Protein AF-A0A2A2PW21-F1 (afdb_monomer)

Structure (mmCIF, N/CA/C/O backbone):
data_AF-A0A2A2PW21-F1
#
_entry.id   AF-A0A2A2PW21-F1
#
loop_
_atom_site.group_PDB
_atom_site.id
_atom_site.type_symbol
_atom_site.label_atom_id
_atom_site.label_alt_id
_atom_site.label_comp_id
_atom_site.label_asym_id
_atom_site.label_entity_id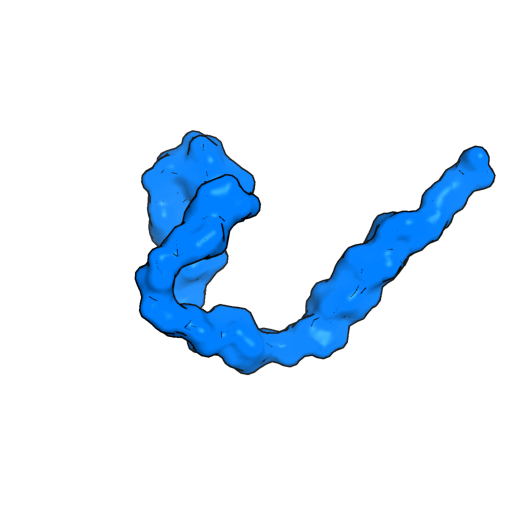
_atom_site.label_seq_id
_atom_site.pdbx_PDB_ins_code
_atom_site.Cartn_x
_atom_site.Cartn_y
_atom_site.Cartn_z
_atom_site.occupancy
_atom_site.B_iso_or_equiv
_atom_site.auth_seq_id
_atom_site.auth_comp_id
_atom_site.auth_asym_id
_atom_site.auth_atom_id
_atom_site.pdbx_PDB_model_num
ATOM 1 N N . MET A 1 1 ? -12.878 -27.137 -20.748 1.00 44.25 1 MET A N 1
ATOM 2 C CA . MET A 1 1 ? -11.772 -27.734 -19.967 1.00 44.25 1 MET A CA 1
ATOM 3 C C . MET A 1 1 ? -10.488 -27.327 -20.692 1.00 44.25 1 MET A C 1
ATOM 5 O O . MET A 1 1 ? -10.364 -27.738 -21.830 1.00 44.25 1 MET A O 1
ATOM 9 N N . SER A 1 2 ? -9.572 -26.454 -20.269 1.00 48.19 2 SER A N 1
ATOM 10 C CA . SER A 1 2 ? -9.304 -25.724 -19.023 1.00 48.19 2 SER A CA 1
ATOM 11 C C . SER A 1 2 ? -8.283 -24.610 -19.373 1.00 48.19 2 SER A C 1
ATOM 13 O O . SER A 1 2 ? -7.320 -24.900 -20.069 1.00 48.19 2 SER A O 1
ATOM 15 N N . GLU A 1 3 ? -8.550 -23.373 -18.936 1.00 59.56 3 GLU A N 1
ATOM 16 C CA . GLU A 1 3 ? -7.661 -22.210 -18.667 1.00 59.56 3 GLU A CA 1
ATOM 17 C C . GLU A 1 3 ? -6.475 -21.814 -19.589 1.00 59.56 3 GLU A C 1
ATOM 19 O O . GLU A 1 3 ? -5.510 -22.555 -19.746 1.00 59.56 3 GLU A O 1
ATOM 24 N N . PRO A 1 4 ? -6.423 -20.520 -19.995 1.00 54.12 4 PRO A N 1
ATOM 25 C CA . PRO A 1 4 ? -5.147 -19.790 -19.963 1.00 54.12 4 PRO A CA 1
ATOM 26 C C . PRO A 1 4 ? -5.220 -18.377 -19.341 1.00 54.12 4 PRO A C 1
ATOM 28 O O . PRO A 1 4 ? -4.233 -17.642 -19.379 1.00 54.12 4 PRO A O 1
ATOM 31 N N . SER A 1 5 ? -6.345 -17.964 -18.743 1.00 56.28 5 SER A N 1
ATOM 32 C CA . SER A 1 5 ? -6.479 -16.619 -18.143 1.00 56.28 5 SER A CA 1
ATOM 33 C C . SER A 1 5 ? -5.541 -16.384 -16.947 1.00 56.28 5 SER A C 1
ATOM 35 O O . SER A 1 5 ? -5.095 -15.258 -16.728 1.00 56.28 5 SER A O 1
ATOM 37 N N . THR A 1 6 ? -5.161 -17.443 -16.229 1.00 59.66 6 THR A N 1
ATOM 38 C CA . THR A 1 6 ? -4.213 -17.412 -15.100 1.00 59.66 6 THR A CA 1
ATOM 39 C C . THR A 1 6 ? -2.786 -17.067 -15.549 1.00 59.66 6 THR A C 1
ATOM 41 O O . THR A 1 6 ? -2.052 -16.376 -14.844 1.00 59.66 6 THR A O 1
ATOM 44 N N . ASN A 1 7 ? -2.400 -17.458 -16.770 1.00 58.50 7 ASN A N 1
ATOM 45 C CA . ASN A 1 7 ? -1.051 -17.243 -17.301 1.00 58.50 7 ASN A CA 1
ATOM 46 C C . ASN A 1 7 ? -0.771 -15.758 -17.592 1.00 58.50 7 ASN A C 1
ATOM 48 O O . ASN A 1 7 ? 0.341 -15.271 -17.393 1.00 58.50 7 ASN A O 1
ATOM 52 N N . ARG A 1 8 ? -1.803 -15.002 -17.993 1.00 61.62 8 ARG A N 1
ATOM 53 C CA . ARG A 1 8 ? -1.648 -13.581 -18.316 1.00 61.62 8 ARG A CA 1
ATOM 54 C C . ARG A 1 8 ? -1.269 -12.764 -17.082 1.00 61.62 8 ARG A C 1
ATOM 56 O O . ARG A 1 8 ? -0.339 -11.976 -17.171 1.00 61.62 8 ARG A O 1
ATOM 63 N N . VAL A 1 9 ? -1.932 -12.960 -15.941 1.00 63.00 9 VAL A N 1
ATOM 64 C CA . VAL A 1 9 ? -1.641 -12.199 -14.708 1.00 63.00 9 VAL A CA 1
ATOM 65 C C . VAL A 1 9 ? -0.234 -12.506 -14.186 1.00 63.00 9 VAL A C 1
ATOM 67 O O . VAL A 1 9 ? 0.511 -11.585 -13.860 1.00 63.00 9 VAL A O 1
ATOM 70 N N . LEU A 1 10 ? 0.163 -13.782 -14.202 1.00 63.38 10 LEU A N 1
ATOM 71 C CA . LEU A 1 10 ? 1.489 -14.228 -13.763 1.00 63.38 10 LEU A CA 1
ATOM 72 C C . LEU A 1 10 ? 2.620 -13.626 -14.608 1.00 63.38 10 LEU A C 1
ATOM 74 O O . LEU A 1 10 ? 3.644 -13.227 -14.061 1.00 63.38 10 LEU A O 1
ATOM 78 N N . LYS A 1 11 ? 2.417 -13.495 -15.925 1.00 61.84 11 LYS A N 1
ATOM 79 C CA . LYS A 1 11 ? 3.418 -12.911 -16.825 1.00 61.84 11 LYS A CA 1
ATOM 80 C C . LYS A 1 11 ? 3.660 -11.422 -16.555 1.00 61.84 11 LYS A C 1
ATOM 82 O O . LYS A 1 11 ? 4.799 -10.982 -16.571 1.00 61.84 11 LYS A O 1
ATOM 87 N N . HIS A 1 12 ? 2.610 -10.659 -16.238 1.00 65.50 12 HIS A N 1
ATOM 88 C CA . HIS A 1 12 ? 2.750 -9.220 -15.969 1.00 65.50 12 HIS A CA 1
ATOM 89 C C . HIS A 1 12 ? 3.426 -8.932 -14.623 1.00 65.50 12 HIS A C 1
ATOM 91 O O . HIS A 1 12 ? 4.063 -7.897 -14.482 1.00 65.50 12 HIS A O 1
ATOM 97 N N . MET A 1 13 ? 3.304 -9.831 -13.641 1.00 64.75 13 MET A N 1
ATOM 98 C CA . MET A 1 13 ? 3.993 -9.690 -12.353 1.00 64.75 13 MET A CA 1
ATOM 99 C C . MET A 1 13 ? 5.485 -10.044 -12.437 1.00 64.75 13 MET A C 1
ATOM 101 O O . MET A 1 13 ? 6.261 -9.542 -11.632 1.00 64.75 13 MET A O 1
ATOM 105 N N . ALA A 1 14 ? 5.885 -10.888 -13.395 1.00 69.94 14 ALA A N 1
ATOM 106 C CA . ALA A 1 14 ? 7.275 -11.305 -13.580 1.00 69.94 14 ALA A CA 1
ATOM 107 C C . ALA A 1 14 ? 8.161 -10.211 -14.203 1.00 69.94 14 ALA A C 1
ATOM 109 O O . ALA A 1 14 ? 9.337 -10.123 -13.865 1.00 69.94 14 ALA A O 1
ATOM 110 N N . ASP A 1 15 ? 7.589 -9.363 -15.063 1.00 74.38 15 ASP A N 1
ATOM 111 C CA . ASP A 1 15 ? 8.304 -8.277 -15.756 1.00 74.38 15 ASP A CA 1
ATOM 112 C C . ASP A 1 15 ? 8.218 -6.928 -15.011 1.00 74.38 15 ASP A C 1
ATOM 114 O O . ASP A 1 15 ? 8.635 -5.887 -15.523 1.00 74.38 15 ASP A O 1
ATOM 118 N N . LEU A 1 16 ? 7.627 -6.914 -13.813 1.00 73.62 16 LEU A N 1
ATOM 119 C CA . LEU A 1 16 ? 7.360 -5.693 -13.061 1.00 73.62 16 LEU A CA 1
ATOM 120 C C . LEU A 1 16 ? 8.640 -5.226 -12.358 1.00 73.62 16 LEU A C 1
ATOM 122 O O . LEU A 1 16 ? 9.121 -5.865 -11.422 1.00 73.62 16 LEU A O 1
ATOM 126 N N . ASP A 1 17 ? 9.189 -4.099 -12.811 1.00 77.06 17 ASP A N 1
ATOM 127 C CA . ASP A 1 17 ? 10.377 -3.507 -12.202 1.00 77.06 17 ASP A CA 1
ATOM 128 C C . ASP A 1 17 ? 10.073 -3.081 -10.758 1.00 77.06 17 ASP A C 1
ATOM 130 O O . ASP A 1 17 ? 9.181 -2.268 -10.488 1.00 77.06 17 ASP A O 1
ATOM 134 N N . TYR A 1 18 ? 10.819 -3.649 -9.809 1.00 75.00 18 TYR A N 1
ATOM 135 C CA . TYR A 1 18 ? 10.600 -3.4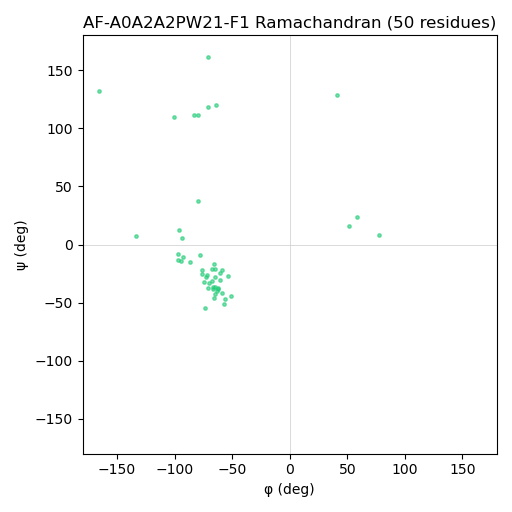30 -8.382 1.00 75.00 18 TYR A CA 1
ATOM 136 C C . TYR A 1 18 ? 10.747 -1.953 -7.977 1.00 75.00 18 TYR A C 1
ATOM 138 O O . TYR A 1 18 ? 10.128 -1.526 -7.000 1.00 75.00 18 TYR A O 1
ATOM 146 N N . SER A 1 19 ? 11.494 -1.145 -8.741 1.00 77.38 19 SER A N 1
ATOM 147 C CA . SER A 1 19 ? 11.635 0.296 -8.491 1.00 77.38 19 SER A CA 1
ATOM 148 C C . SER A 1 19 ? 10.301 1.041 -8.559 1.00 77.38 19 SER A C 1
ATOM 150 O O . SER A 1 19 ? 10.100 1.991 -7.806 1.00 77.38 19 SER A O 1
ATOM 152 N N . VAL A 1 20 ? 9.350 0.574 -9.373 1.00 76.12 20 VAL A N 1
ATOM 153 C CA . VAL A 1 20 ? 8.007 1.165 -9.478 1.00 76.12 20 VAL A CA 1
ATOM 154 C C . VAL A 1 20 ? 7.228 0.981 -8.174 1.00 76.12 20 VAL A C 1
ATOM 156 O O . VAL A 1 20 ? 6.516 1.880 -7.733 1.00 76.12 20 VAL A O 1
ATOM 159 N N . VAL A 1 21 ? 7.398 -0.161 -7.502 1.00 71.31 21 VAL A N 1
ATOM 160 C CA . VAL A 1 21 ? 6.723 -0.459 -6.226 1.00 71.31 21 VAL A CA 1
ATOM 161 C C . VAL A 1 21 ? 7.300 0.383 -5.079 1.00 71.31 21 VAL A C 1
ATOM 163 O O . VAL A 1 21 ? 6.588 0.687 -4.125 1.00 71.31 21 VAL A O 1
ATOM 166 N N . GLN A 1 22 ? 8.561 0.812 -5.192 1.00 78.12 22 GLN A N 1
ATOM 167 C CA . GLN A 1 22 ? 9.246 1.670 -4.216 1.00 78.12 22 GLN A CA 1
ATOM 168 C C . GLN A 1 22 ? 8.858 3.157 -4.320 1.00 78.12 22 GLN A C 1
ATOM 170 O O . GLN A 1 22 ? 9.182 3.936 -3.430 1.00 78.12 22 GLN A O 1
ATOM 175 N N . GLN A 1 23 ? 8.117 3.576 -5.353 1.00 84.69 23 GLN A N 1
ATOM 176 C CA . GLN A 1 23 ? 7.639 4.961 -5.521 1.00 84.69 23 GLN A CA 1
ATOM 177 C C . GLN A 1 23 ? 6.391 5.273 -4.671 1.00 84.69 23 GLN A C 1
ATOM 179 O O . GLN A 1 23 ? 5.471 5.978 -5.091 1.00 84.69 23 GLN A O 1
ATOM 184 N N . CYS A 1 24 ? 6.320 4.729 -3.457 1.00 87.75 24 CYS A N 1
ATOM 185 C CA . CYS A 1 24 ? 5.196 4.950 -2.560 1.00 87.75 24 CYS A CA 1
ATOM 186 C C . CYS A 1 24 ? 5.197 6.392 -2.018 1.00 87.75 24 CYS A C 1
ATOM 188 O O . CYS A 1 24 ? 6.090 6.788 -1.282 1.00 87.75 24 CYS A O 1
ATOM 190 N N . MET A 1 25 ? 4.144 7.164 -2.308 1.00 90.19 25 MET A N 1
ATOM 191 C CA . MET A 1 25 ? 3.943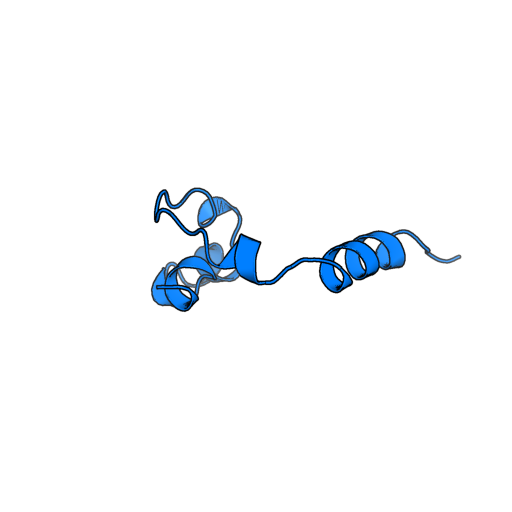 8.523 -1.765 1.00 90.19 25 MET A CA 1
ATOM 192 C C . MET A 1 25 ? 3.025 8.576 -0.527 1.00 90.19 25 MET A C 1
ATOM 194 O O . MET A 1 25 ? 2.534 9.635 -0.154 1.00 90.19 25 MET A O 1
ATOM 198 N N . HIS A 1 26 ? 2.727 7.424 0.081 1.00 88.62 26 HIS A N 1
ATOM 199 C CA . HIS A 1 26 ? 1.893 7.287 1.286 1.00 88.62 26 HIS A CA 1
ATOM 200 C C . HIS A 1 26 ? 0.448 7.828 1.191 1.00 88.62 26 HIS A C 1
ATOM 202 O O . HIS A 1 26 ? -0.197 8.057 2.210 1.00 88.62 26 HIS A O 1
ATOM 208 N N . CYS A 1 27 ? -0.126 7.937 -0.014 1.00 93.44 27 CYS A N 1
ATOM 209 C CA . CYS A 1 27 ? -1.513 8.395 -0.213 1.00 93.44 27 CYS A CA 1
ATOM 210 C C . CYS A 1 27 ? -2.586 7.418 0.313 1.00 93.44 27 CYS A C 1
ATOM 212 O O . CYS A 1 27 ? -3.730 7.795 0.542 1.00 93.44 27 CYS A O 1
ATOM 214 N N . GLY A 1 28 ? -2.234 6.140 0.474 1.00 91.50 28 GLY A N 1
ATOM 215 C CA . GLY A 1 28 ? -3.099 5.116 1.056 1.00 91.50 28 GLY A CA 1
ATOM 216 C C . GLY A 1 28 ? -4.198 4.542 0.164 1.00 91.50 28 GLY A C 1
ATOM 217 O O . GLY A 1 28 ? -4.966 3.712 0.642 1.00 91.50 28 GLY A O 1
ATOM 218 N N . MET A 1 29 ? -4.223 4.866 -1.130 1.00 92.69 29 MET A N 1
ATOM 219 C CA . MET A 1 29 ? -5.191 4.308 -2.091 1.00 92.69 29 MET A CA 1
ATOM 220 C C . MET A 1 29 ? -5.148 2.775 -2.213 1.00 92.69 29 MET A C 1
ATOM 222 O O . MET A 1 29 ? -6.132 2.157 -2.608 1.00 92.69 29 MET A O 1
ATOM 226 N N . CYS A 1 30 ? -4.035 2.142 -1.839 1.00 92.44 30 CYS A N 1
ATOM 227 C CA . CYS A 1 30 ? -3.893 0.687 -1.874 1.00 92.44 30 CYS A CA 1
ATOM 228 C C . CYS A 1 30 ? -4.620 -0.046 -0.731 1.00 92.44 30 CYS A C 1
ATOM 230 O O . CYS A 1 30 ? -4.924 -1.227 -0.875 1.00 92.44 30 CYS A O 1
ATOM 232 N N . LEU A 1 31 ? -4.925 0.618 0.391 1.00 93.62 31 LEU A N 1
A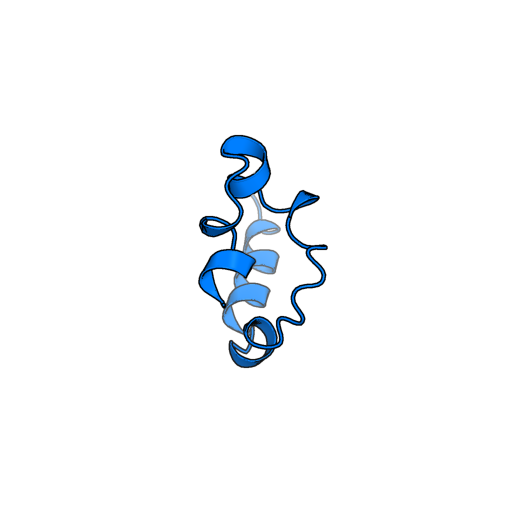TOM 233 C CA . LEU A 1 31 ? -5.560 0.004 1.569 1.00 93.62 31 LEU A CA 1
ATOM 234 C C . LEU A 1 31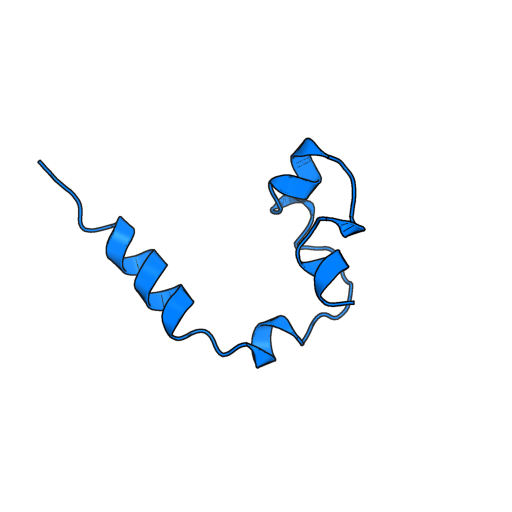 ? -6.907 -0.671 1.281 1.00 93.62 31 LEU A C 1
ATOM 236 O O . LEU A 1 31 ? -7.042 -1.836 1.650 1.00 93.62 31 LEU A O 1
ATOM 240 N N . PRO A 1 32 ? -7.890 -0.019 0.625 1.00 94.81 32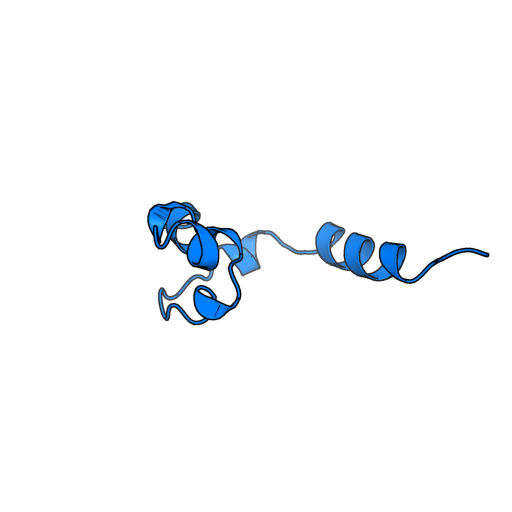 PRO A N 1
ATOM 241 C CA . PRO A 1 32 ? -9.183 -0.651 0.355 1.00 94.81 32 PRO A CA 1
ATOM 242 C C . PRO A 1 32 ? -9.084 -1.852 -0.595 1.00 94.81 32 PRO A C 1
ATOM 244 O O . PRO A 1 32 ? -9.972 -2.694 -0.594 1.00 94.81 32 PRO A O 1
ATOM 247 N N . SER A 1 33 ? -8.010 -1.950 -1.385 1.00 93.56 33 SER A N 1
ATOM 248 C CA . SER A 1 33 ? -7.753 -3.094 -2.272 1.00 93.56 33 SER A CA 1
ATOM 249 C C . SER A 1 33 ? -6.883 -4.176 -1.622 1.00 93.56 33 SER A C 1
ATOM 251 O O . SER A 1 33 ? -6.729 -5.257 -2.181 1.00 93.56 33 SER A O 1
ATOM 253 N N . CYS A 1 34 ? -6.276 -3.897 -0.465 1.00 94.25 34 CYS A N 1
ATOM 254 C CA . CYS A 1 34 ? -5.348 -4.806 0.193 1.00 94.25 34 CYS A CA 1
ATOM 255 C C . CYS A 1 34 ? -6.122 -5.848 1.020 1.00 94.25 34 CYS A C 1
ATOM 257 O O . CYS A 1 34 ? -6.667 -5.495 2.070 1.00 94.25 34 CYS A O 1
ATOM 259 N N . PRO A 1 35 ? -6.120 -7.137 0.633 1.00 95.00 35 PRO A N 1
ATOM 260 C CA . PRO A 1 35 ? -6.888 -8.165 1.336 1.00 95.00 35 PRO A CA 1
ATOM 261 C C . PRO A 1 35 ? -6.430 -8.332 2.790 1.00 95.00 35 PRO A C 1
ATOM 263 O O . PRO A 1 35 ? -7.253 -8.463 3.690 1.00 95.00 35 PRO A O 1
ATOM 266 N N . THR A 1 36 ? -5.123 -8.230 3.052 1.00 95.31 36 THR A N 1
ATOM 267 C CA . THR A 1 36 ? -4.587 -8.280 4.419 1.00 95.31 36 THR A CA 1
ATOM 268 C C . THR A 1 36 ? -5.087 -7.116 5.268 1.00 95.31 36 THR A C 1
ATOM 270 O O . THR A 1 36 ? -5.401 -7.313 6.434 1.00 95.31 36 THR A O 1
ATOM 273 N N . TYR A 1 37 ? -5.182 -5.905 4.709 1.00 95.94 37 TYR A N 1
ATOM 274 C CA . TYR A 1 37 ? -5.685 -4.756 5.461 1.00 95.94 37 TYR A CA 1
ATOM 275 C C . TYR A 1 37 ? -7.190 -4.860 5.716 1.00 95.94 37 TYR A C 1
ATOM 277 O O . TYR A 1 37 ? -7.635 -4.501 6.802 1.00 95.94 37 TYR A O 1
ATOM 285 N N . LEU A 1 38 ? -7.964 -5.368 4.754 1.00 96.69 38 LEU A N 1
ATOM 286 C CA . LEU A 1 38 ? -9.398 -5.600 4.943 1.00 96.69 38 LEU A CA 1
ATOM 287 C C . LEU A 1 38 ? -9.663 -6.565 6.105 1.00 96.69 38 LEU A C 1
ATOM 289 O O . LEU A 1 38 ? -10.533 -6.280 6.928 1.00 96.69 38 LEU A O 1
ATOM 293 N N . GLU A 1 39 ? -8.864 -7.631 6.198 1.00 97.31 39 GLU A N 1
ATOM 294 C CA . GLU A 1 39 ? -8.958 -8.641 7.253 1.00 97.31 39 GLU A CA 1
ATOM 295 C C . GLU A 1 39 ? -8.440 -8.123 8.601 1.00 97.31 39 GLU A C 1
ATOM 297 O O . GLU A 1 39 ? -9.141 -8.142 9.608 1.00 97.31 39 GLU A O 1
ATOM 302 N N . THR A 1 40 ? -7.20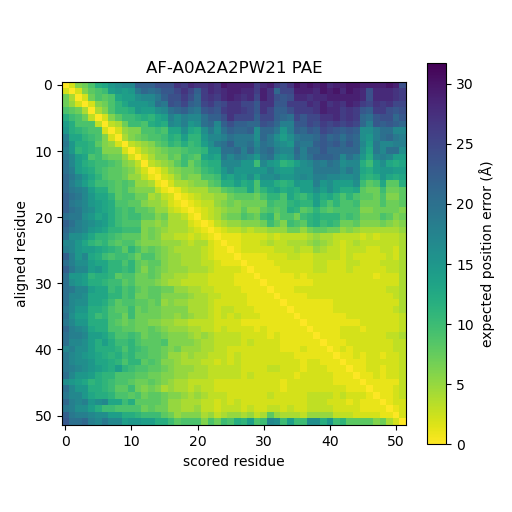1 -7.627 8.642 1.00 96.75 40 THR A N 1
ATOM 303 C CA . THR A 1 40 ? -6.528 -7.357 9.919 1.00 96.75 40 THR A CA 1
ATOM 304 C C . THR A 1 40 ? -6.678 -5.920 10.39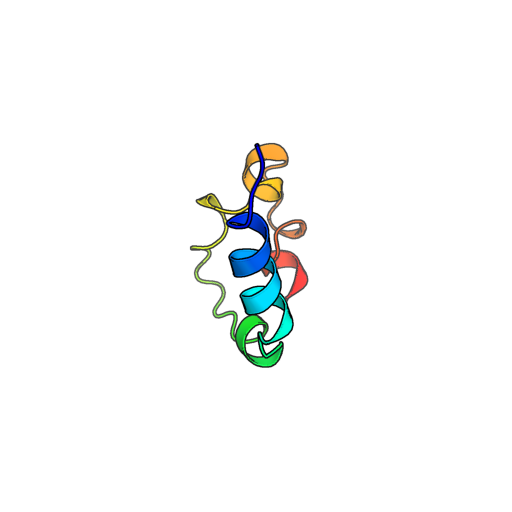9 1.00 96.75 40 THR A C 1
ATOM 306 O O . THR A 1 40 ? -6.295 -5.623 11.528 1.00 96.75 40 THR A O 1
ATOM 309 N N . ARG A 1 41 ? -7.122 -4.997 9.532 1.00 95.81 41 ARG A N 1
ATOM 310 C CA . ARG A 1 41 ? -7.144 -3.534 9.754 1.00 95.81 41 ARG A CA 1
ATOM 311 C C . ARG A 1 41 ? -5.801 -2.939 10.203 1.00 95.81 41 ARG A C 1
ATOM 313 O O . ARG A 1 41 ? -5.736 -1.799 10.655 1.00 95.81 41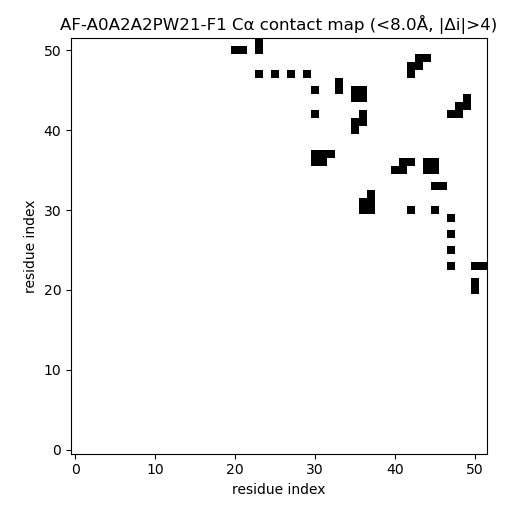 ARG A O 1
ATOM 320 N N . MET A 1 42 ? -4.711 -3.691 10.038 1.00 95.44 42 MET A N 1
ATOM 321 C CA . MET A 1 42 ? -3.361 -3.294 10.430 1.00 95.44 42 MET A CA 1
ATOM 322 C C . MET A 1 42 ? -2.599 -2.820 9.205 1.00 95.44 42 MET A C 1
ATOM 324 O O . MET A 1 42 ? -2.216 -3.612 8.345 1.00 95.44 42 MET A O 1
ATOM 328 N N . GLU A 1 43 ? -2.344 -1.520 9.142 1.00 92.88 43 GLU A N 1
ATOM 329 C CA . GLU A 1 43 ? -1.705 -0.910 7.980 1.00 92.88 43 GLU A CA 1
ATOM 330 C C . GLU A 1 43 ? -0.269 -1.394 7.765 1.00 92.88 43 GLU A C 1
ATOM 332 O O . GLU A 1 43 ? 0.107 -1.680 6.630 1.00 92.88 43 GLU A O 1
ATOM 337 N N . ARG A 1 44 ? 0.471 -1.631 8.856 1.00 93.44 44 ARG A N 1
ATOM 338 C CA . ARG A 1 44 ? 1.832 -2.197 8.840 1.00 93.44 44 ARG A CA 1
ATOM 339 C C . ARG A 1 44 ? 1.945 -3.521 8.071 1.00 93.44 44 ARG A C 1
ATOM 341 O O . ARG A 1 44 ? 3.008 -3.865 7.576 1.00 93.44 44 ARG A O 1
ATOM 348 N N . ASN A 1 45 ? 0.849 -4.283 7.988 1.00 93.69 45 ASN A N 1
ATOM 349 C CA . ASN A 1 45 ? 0.827 -5.574 7.303 1.00 93.69 45 ASN A CA 1
ATOM 350 C C . ASN A 1 45 ? 0.531 -5.438 5.803 1.00 93.69 45 ASN A C 1
ATOM 352 O O . ASN A 1 45 ? 0.730 -6.400 5.057 1.00 93.69 45 ASN A O 1
ATOM 356 N N . SER A 1 46 ? 0.038 -4.280 5.360 1.00 91.44 46 SER A N 1
ATOM 357 C CA . SER A 1 46 ? -0.212 -3.988 3.950 1.00 91.44 46 SER A CA 1
ATOM 358 C C . SER A 1 46 ? 1.105 -3.811 3.180 1.00 91.44 46 SER A C 1
ATOM 360 O O . SER A 1 46 ? 2.132 -3.550 3.805 1.00 91.44 46 SER A O 1
ATOM 362 N N . PRO A 1 47 ? 1.105 -3.907 1.836 1.00 89.31 47 PRO A N 1
ATOM 363 C CA . PRO A 1 47 ? 2.285 -3.598 1.033 1.00 89.31 47 PRO A CA 1
ATOM 364 C C . PRO A 1 47 ? 2.872 -2.231 1.385 1.00 89.31 47 PRO A C 1
ATOM 366 O O . PRO A 1 47 ? 4.064 -2.136 1.620 1.00 89.31 47 PRO A O 1
ATOM 369 N N . ARG A 1 48 ? 2.033 -1.200 1.548 1.00 90.62 48 ARG A N 1
ATOM 370 C CA . ARG A 1 48 ? 2.471 0.151 1.928 1.00 90.62 48 ARG A CA 1
ATOM 371 C C . ARG A 1 48 ? 3.268 0.170 3.230 1.00 90.62 48 ARG A C 1
ATOM 373 O O . ARG A 1 48 ? 4.343 0.750 3.266 1.00 90.62 48 ARG A O 1
ATOM 380 N N . GLY A 1 49 ? 2.769 -0.508 4.260 1.00 90.12 49 GLY A N 1
ATOM 381 C CA . GLY A 1 49 ? 3.444 -0.617 5.551 1.00 90.12 49 GLY A CA 1
ATOM 382 C C . GLY A 1 49 ? 4.762 -1.396 5.507 1.00 90.12 49 GLY A C 1
ATOM 383 O O . GLY A 1 49 ? 5.557 -1.274 6.430 1.00 90.12 49 GLY A O 1
ATOM 384 N N . ARG A 1 50 ? 5.004 -2.177 4.446 1.00 88.06 50 ARG A N 1
ATOM 385 C CA . ARG A 1 50 ? 6.254 -2.924 4.222 1.00 88.06 50 ARG A CA 1
ATOM 386 C C . ARG A 1 50 ? 7.250 -2.205 3.305 1.00 88.06 50 ARG A C 1
ATOM 388 O O . ARG A 1 50 ? 8.385 -2.656 3.220 1.00 88.06 50 ARG A O 1
ATOM 395 N N . ILE A 1 51 ? 6.818 -1.161 2.591 1.00 84.50 51 ILE A N 1
ATOM 396 C CA . ILE A 1 51 ? 7.660 -0.348 1.690 1.00 84.50 51 ILE A CA 1
ATOM 397 C C . ILE A 1 51 ? 8.158 0.934 2.400 1.00 84.50 51 ILE A C 1
ATOM 399 O O . ILE A 1 51 ? 8.964 1.663 1.834 1.00 84.50 51 ILE A O 1
ATOM 403 N N . ALA A 1 52 ? 7.657 1.221 3.609 1.00 67.19 52 ALA A N 1
ATOM 404 C CA . ALA A 1 52 ? 8.040 2.374 4.428 1.00 67.19 52 ALA A CA 1
ATOM 405 C C . ALA A 1 52 ? 9.464 2.270 4.998 1.00 67.19 52 ALA A C 1
ATOM 407 O O . ALA A 1 52 ? 9.892 1.135 5.311 1.00 67.19 52 ALA A O 1
#

Solvent-accessible surface area (backbone atoms only — not comparable to full-atom values): 3462 Å² total; per-residue (Å²): 142,80,86,66,74,71,56,58,61,56,54,58,64,72,75,53,63,66,69,68,72,67,67,69,82,80,82,58,79,60,47,90,75,29,66,60,22,70,72,67,71,39,59,65,73,24,72,68,44,67,70,107

Radius of gyration: 14.07 Å; Cα contacts (8 Å, |Δi|>4): 30; chains: 1; bounding box: 23×36×30 Å

Foldseek 3Di:
DDDDPVVVVVVVVVPDDVVVLLPDPPPCPCQVVFPCCVVPVDPCPGSSVVSD

Sequence (52 aa):
MSEPSTNRVLKHMADLDYSVVQQCMHCGMCLPSCPTYLETRMERNSPRGRIA

Secondary structure (DSSP, 8-state):
---SHHHHHHHHHHT--HHHHT------TTGGG-HHHHHH--GGGSHHHHH-

Mean predicted aligned error: 9.26 Å

pLDDT: mean 80.4, std 15.03, range [44.25, 97.31]